Protein AF-A0A972Y0G1-F1 (afdb_monomer_lite)

pLDDT: mean 92.37, std 2.13, range [83.56, 95.19]

Secondary structure (DSSP, 8-state):
-EEEEPPP--SSPP---SS-HHHHHHHHHH-TT-EEEE---SSSSS-HHHHHTTT--

Structure (mmCIF, N/CA/C/O backbone):
data_AF-A0A972Y0G1-F1
#
_entry.id   AF-A0A972Y0G1-F1
#
loop_
_atom_site.group_PDB
_atom_site.id
_atom_site.type_symbol
_atom_site.label_atom_id
_atom_site.label_alt_id
_atom_site.label_comp_id
_atom_site.label_asym_id
_atom_site.label_entity_id
_atom_site.label_seq_id
_atom_site.pdbx_PDB_ins_code
_atom_site.Cartn_x
_atom_site.Cartn_y
_atom_site.Cartn_z
_atom_site.occupancy
_atom_site.B_iso_or_equiv
_atom_site.auth_seq_id
_atom_site.auth_comp_id
_atom_site.auth_asym_id
_atom_site.auth_atom_id
_atom_site.pdbx_PDB_model_num
ATOM 1 N N . MET A 1 1 ? -7.800 8.446 11.122 1.00 86.00 1 MET A N 1
ATOM 2 C CA . MET A 1 1 ? -6.612 9.051 10.458 1.00 86.00 1 MET A CA 1
ATOM 3 C C . MET A 1 1 ? -6.647 8.696 8.975 1.00 86.00 1 MET A C 1
ATOM 5 O O . MET A 1 1 ? -7.120 7.614 8.665 1.00 86.00 1 MET A O 1
ATOM 9 N N . LYS A 1 2 ? -6.204 9.561 8.052 1.00 90.62 2 LYS A N 1
ATOM 10 C CA . LYS A 1 2 ? -6.226 9.247 6.609 1.00 90.62 2 LYS A CA 1
ATOM 11 C C . LYS A 1 2 ? -4.826 9.347 6.011 1.00 90.62 2 LYS A C 1
ATOM 13 O O . LYS A 1 2 ? -4.167 10.369 6.169 1.00 90.62 2 LYS A O 1
ATOM 18 N N . PHE A 1 3 ? -4.406 8.296 5.323 1.00 92.44 3 PHE A N 1
ATOM 19 C CA . PHE A 1 3 ? -3.133 8.190 4.625 1.00 92.44 3 PHE A CA 1
ATOM 20 C C . PHE A 1 3 ? -3.376 8.120 3.119 1.00 92.44 3 PHE A C 1
ATOM 22 O O . PHE A 1 3 ? -4.383 7.577 2.664 1.00 92.44 3 PHE A O 1
ATOM 29 N N . ALA A 1 4 ? -2.438 8.660 2.347 1.00 93.25 4 ALA A N 1
ATOM 30 C CA . ALA A 1 4 ? -2.462 8.580 0.896 1.00 93.25 4 ALA A CA 1
ATOM 31 C C . ALA A 1 4 ? -1.100 8.112 0.375 1.00 93.25 4 ALA A C 1
ATOM 33 O O . ALA A 1 4 ? -0.067 8.665 0.756 1.00 93.25 4 ALA A O 1
ATOM 34 N N . VAL A 1 5 ? -1.104 7.110 -0.501 1.00 93.06 5 VAL A N 1
ATOM 35 C CA . VAL A 1 5 ? 0.071 6.690 -1.272 1.00 93.06 5 VAL A CA 1
ATOM 36 C C . VAL A 1 5 ? -0.019 7.367 -2.635 1.00 93.06 5 VAL A C 1
ATOM 38 O O . VAL A 1 5 ? -0.797 6.954 -3.490 1.00 93.06 5 VAL A O 1
ATOM 41 N N . ILE A 1 6 ? 0.750 8.438 -2.817 1.00 93.19 6 ILE A N 1
ATOM 42 C CA . ILE A 1 6 ? 0.738 9.246 -4.043 1.00 93.19 6 ILE A CA 1
ATOM 43 C C . ILE A 1 6 ? 1.715 8.707 -5.090 1.00 93.19 6 ILE A C 1
ATOM 45 O O . ILE A 1 6 ? 2.659 7.977 -4.768 1.00 93.19 6 ILE A O 1
ATOM 49 N N . LYS A 1 7 ? 1.508 9.071 -6.357 1.00 91.81 7 LYS A N 1
ATOM 50 C CA . LYS A 1 7 ? 2.465 8.746 -7.420 1.00 91.81 7 LYS A CA 1
ATOM 51 C C . LYS A 1 7 ? 3.744 9.582 -7.290 1.00 91.81 7 LYS A C 1
ATOM 53 O O . LYS A 1 7 ? 3.692 10.764 -6.942 1.00 91.81 7 LYS A O 1
ATOM 58 N N . GLU A 1 8 ? 4.888 8.978 -7.612 1.00 92.69 8 GLU A N 1
ATOM 59 C CA . GLU A 1 8 ? 6.176 9.679 -7.654 1.00 92.69 8 GLU A CA 1
ATOM 60 C C . GLU A 1 8 ? 6.205 10.689 -8.812 1.00 92.69 8 GLU A C 1
ATOM 62 O O . GLU A 1 8 ? 5.625 10.469 -9.877 1.00 92.69 8 GLU A O 1
ATOM 67 N N . ARG A 1 9 ? 6.869 11.824 -8.585 1.00 92.06 9 ARG A N 1
ATOM 68 C CA . ARG A 1 9 ? 6.967 12.945 -9.531 1.00 92.06 9 ARG A CA 1
ATOM 69 C C . ARG A 1 9 ? 8.410 13.364 -9.825 1.00 92.06 9 ARG A C 1
ATOM 71 O O . ARG A 1 9 ? 8.620 14.220 -10.681 1.00 92.06 9 ARG A O 1
ATOM 78 N N . LYS A 1 10 ? 9.400 12.800 -9.127 1.00 92.06 10 LYS A N 1
ATOM 79 C CA . LYS A 1 10 ? 10.828 13.038 -9.377 1.00 92.06 10 LYS A CA 1
ATOM 80 C C . LYS A 1 10 ? 11.275 12.495 -10.735 1.00 92.06 10 LYS A C 1
ATOM 82 O O . LYS A 1 10 ? 10.711 11.538 -11.258 1.00 92.06 10 LYS A O 1
ATOM 87 N N . ASN A 1 11 ? 12.332 13.106 -11.273 1.00 89.88 11 ASN A N 1
ATOM 88 C CA . ASN A 1 11 ? 12.994 12.688 -12.504 1.00 89.88 11 ASN A CA 1
ATOM 89 C C . ASN A 1 11 ? 14.526 12.651 -12.285 1.00 89.88 11 ASN A C 1
ATOM 91 O O . ASN A 1 11 ? 15.093 13.702 -11.980 1.00 89.88 11 ASN A O 1
ATOM 95 N N . PRO A 1 12 ? 15.204 11.492 -12.411 1.00 88.69 12 PRO A N 1
ATOM 96 C CA . PRO A 1 12 ? 14.637 10.188 -12.756 1.00 88.69 12 PRO A CA 1
ATOM 97 C C . PRO A 1 12 ? 13.685 9.655 -11.667 1.00 88.69 12 PRO A C 1
ATOM 99 O O . PRO A 1 12 ? 13.848 9.993 -10.491 1.00 88.69 12 PRO A O 1
ATOM 102 N N . PRO A 1 13 ? 12.668 8.863 -12.049 1.00 90.44 13 PRO A N 1
ATOM 103 C CA . PRO A 1 13 ? 11.644 8.392 -11.125 1.00 90.44 13 PRO A CA 1
ATOM 104 C C . PRO A 1 13 ? 12.184 7.382 -10.109 1.00 90.44 13 PRO A C 1
ATOM 106 O O . PRO A 1 13 ? 12.887 6.436 -10.470 1.00 90.44 13 PRO A O 1
ATOM 109 N N . ASP A 1 14 ? 11.784 7.541 -8.846 1.00 92.19 14 ASP A N 1
ATOM 110 C CA . ASP A 1 14 ? 11.963 6.523 -7.810 1.00 92.19 14 ASP A CA 1
ATOM 111 C C . ASP A 1 14 ? 10.803 5.519 -7.877 1.00 92.19 14 ASP A C 1
ATOM 113 O O . ASP A 1 14 ? 9.631 5.892 -7.910 1.00 92.19 14 ASP A O 1
ATOM 117 N N . ARG A 1 15 ? 11.126 4.225 -7.926 1.00 92.50 15 ARG A N 1
ATOM 118 C CA . ARG A 1 15 ? 10.122 3.152 -8.019 1.00 92.50 15 ARG A CA 1
ATOM 119 C C . ARG A 1 15 ? 9.673 2.637 -6.654 1.00 92.50 15 ARG A C 1
ATOM 121 O O . ARG A 1 15 ? 8.766 1.805 -6.592 1.00 92.50 15 ARG A O 1
ATOM 128 N N . ARG A 1 16 ? 10.320 3.069 -5.569 1.00 93.50 16 ARG A N 1
ATOM 129 C CA . ARG A 1 16 ? 9.979 2.649 -4.208 1.00 93.50 16 ARG A CA 1
ATOM 130 C C . ARG A 1 16 ? 8.620 3.206 -3.795 1.00 93.50 16 ARG A C 1
ATOM 132 O O . ARG A 1 16 ? 8.140 4.206 -4.318 1.00 93.50 16 ARG A O 1
ATOM 139 N N . VAL A 1 17 ? 8.010 2.543 -2.823 1.00 92.19 17 VAL A N 1
ATOM 140 C CA . VAL A 1 17 ? 6.737 2.947 -2.223 1.00 92.19 17 VAL A CA 1
ATOM 141 C C . VAL A 1 17 ? 6.905 3.044 -0.714 1.00 92.19 17 VAL A C 1
ATOM 143 O O . VAL A 1 17 ? 7.720 2.331 -0.132 1.00 92.19 17 VAL A O 1
ATOM 146 N N . VAL A 1 18 ? 6.133 3.925 -0.081 1.00 92.00 18 VAL A N 1
ATOM 147 C CA . VAL A 1 18 ? 6.158 4.100 1.380 1.00 92.00 18 VAL A CA 1
ATOM 148 C C . VAL A 1 18 ? 5.504 2.915 2.094 1.00 92.00 18 VAL A C 1
ATOM 150 O O . VAL A 1 18 ? 6.002 2.472 3.123 1.00 92.00 18 VAL A O 1
ATOM 153 N N . PHE A 1 19 ? 4.419 2.378 1.530 1.00 93.81 19 PHE A N 1
ATOM 154 C CA . PHE A 1 19 ? 3.720 1.206 2.055 1.00 93.81 19 PHE A CA 1
ATOM 155 C C . PHE A 1 19 ? 3.540 0.160 0.961 1.00 93.81 19 PHE A C 1
ATOM 157 O O . PHE A 1 19 ? 3.075 0.475 -0.138 1.00 93.81 19 PHE A O 1
ATOM 164 N N . THR A 1 20 ? 3.888 -1.088 1.269 1.00 94.81 20 THR A N 1
ATOM 165 C CA . THR A 1 20 ? 3.551 -2.236 0.420 1.00 94.81 20 THR A CA 1
ATOM 166 C C . THR A 1 20 ? 2.062 -2.577 0.561 1.00 94.81 20 THR A C 1
ATOM 168 O O . THR A 1 20 ? 1.435 -2.188 1.553 1.00 94.81 20 THR A O 1
ATOM 171 N N . PRO A 1 21 ? 1.475 -3.324 -0.391 1.00 94.56 21 PRO A N 1
ATOM 172 C CA . PRO A 1 21 ? 0.096 -3.790 -0.273 1.00 94.56 21 PRO A CA 1
ATOM 173 C C . PRO A 1 21 ? -0.185 -4.562 1.026 1.00 94.56 21 PRO A C 1
ATOM 175 O O . PRO A 1 21 ? -1.250 -4.375 1.618 1.00 94.56 21 PRO A O 1
ATOM 178 N N . GLU A 1 22 ? 0.755 -5.387 1.514 1.00 94.44 22 GLU A N 1
ATOM 179 C CA . GLU A 1 22 ? 0.579 -6.080 2.799 1.00 94.44 22 GLU A CA 1
ATOM 180 C C . GLU A 1 22 ? 0.671 -5.123 3.988 1.00 94.44 22 GLU A C 1
ATOM 182 O O . GLU A 1 22 ? -0.132 -5.232 4.914 1.00 94.44 22 GLU A O 1
ATOM 187 N N . ALA A 1 23 ? 1.588 -4.151 3.952 1.00 94.25 23 ALA A N 1
ATOM 188 C CA . ALA A 1 23 ? 1.722 -3.161 5.017 1.00 94.25 23 ALA A CA 1
ATOM 189 C C . ALA A 1 23 ? 0.454 -2.302 5.157 1.00 94.25 23 ALA A C 1
ATOM 191 O O . ALA A 1 23 ? 0.040 -2.002 6.275 1.00 94.25 23 ALA A O 1
ATOM 192 N N . CYS A 1 24 ? -0.212 -1.956 4.048 1.00 93.81 24 CYS A N 1
ATOM 193 C CA . CYS A 1 24 ? -1.513 -1.278 4.079 1.00 93.81 24 CYS A CA 1
ATOM 194 C C . CYS A 1 24 ? -2.576 -2.116 4.814 1.00 93.81 24 CYS A C 1
ATOM 196 O O . CYS A 1 24 ? -3.325 -1.606 5.656 1.00 93.81 24 CYS A O 1
ATOM 198 N N . LYS A 1 25 ? -2.615 -3.423 4.535 1.00 93.06 25 LYS A N 1
ATOM 199 C CA . LYS A 1 25 ? -3.531 -4.365 5.190 1.00 93.06 25 LYS A CA 1
ATOM 200 C C . LYS A 1 25 ? -3.220 -4.521 6.678 1.00 93.06 25 LYS A C 1
ATOM 202 O O . LYS A 1 25 ? -4.128 -4.524 7.505 1.00 93.06 25 LYS A O 1
ATOM 207 N N . GLU A 1 26 ? -1.945 -4.617 7.037 1.00 94.00 26 GLU A N 1
ATOM 208 C CA . GLU A 1 26 ? -1.516 -4.693 8.433 1.00 94.00 26 GLU A CA 1
ATOM 209 C C . GLU A 1 26 ? -1.854 -3.404 9.196 1.00 94.00 26 GLU A C 1
ATOM 211 O O . GLU A 1 26 ? -2.368 -3.471 10.312 1.00 94.00 26 GLU A O 1
ATOM 216 N N . LEU A 1 27 ? -1.634 -2.235 8.585 1.00 92.69 27 LEU A N 1
ATOM 217 C CA . LEU A 1 27 ? -1.933 -0.939 9.194 1.00 92.69 27 LEU A CA 1
ATOM 218 C C . LEU A 1 27 ? -3.427 -0.797 9.493 1.00 92.69 27 LEU A C 1
ATOM 220 O O . LEU A 1 27 ? -3.786 -0.452 10.611 1.00 92.69 27 LEU A O 1
ATOM 224 N N . THR A 1 28 ? -4.291 -1.106 8.526 1.00 91.06 28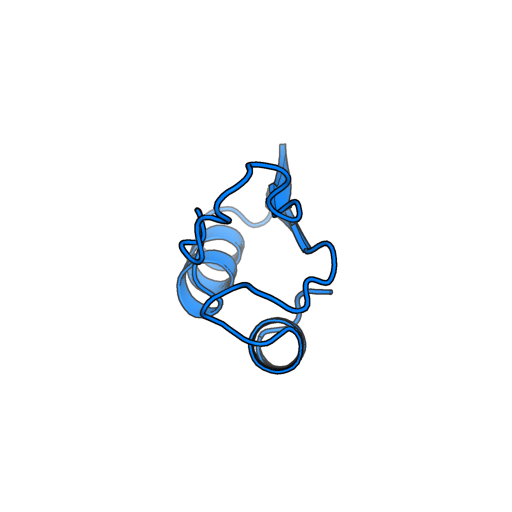 THR A N 1
ATOM 225 C CA . THR A 1 28 ? -5.753 -1.070 8.729 1.00 91.06 28 THR A CA 1
ATOM 226 C C . THR A 1 28 ? -6.248 -2.127 9.714 1.00 91.06 28 THR A C 1
ATOM 228 O O . THR A 1 28 ? -7.218 -1.886 10.426 1.00 91.06 28 THR A O 1
ATOM 231 N N . SER A 1 29 ? -5.560 -3.268 9.822 1.00 92.12 29 SER A N 1
ATOM 232 C CA . SER A 1 29 ? -5.874 -4.283 10.837 1.00 92.12 29 SER A CA 1
ATOM 233 C C . SER A 1 29 ? -5.499 -3.825 12.251 1.00 92.12 29 SER A C 1
ATOM 235 O O . SER A 1 29 ? -6.226 -4.107 13.200 1.00 92.12 29 SER A O 1
ATOM 237 N N . LYS A 1 30 ? -4.366 -3.125 12.408 1.00 95.19 30 LYS A N 1
ATOM 238 C CA . LYS A 1 30 ? -3.897 -2.601 13.704 1.00 95.19 30 LYS A CA 1
ATOM 239 C C . LYS A 1 30 ? -4.605 -1.315 14.126 1.00 95.19 30 LYS A C 1
ATOM 241 O O . LYS A 1 30 ? -4.775 -1.090 15.319 1.00 95.19 30 LYS A O 1
ATOM 246 N N . PHE A 1 31 ? -4.996 -0.489 13.160 1.00 94.25 31 PHE A N 1
ATOM 247 C CA . PHE A 1 31 ? -5.634 0.809 13.367 1.00 94.25 31 PHE A CA 1
ATOM 248 C C . PHE A 1 31 ? -6.915 0.881 12.524 1.00 94.25 31 PHE A C 1
ATOM 250 O O . PHE A 1 31 ? -6.881 1.391 11.402 1.00 94.25 31 PHE A O 1
ATOM 257 N N . PRO A 1 32 ? -8.050 0.373 13.033 1.00 91.12 32 PRO A N 1
ATOM 258 C CA . PRO A 1 32 ? -9.309 0.325 12.284 1.00 91.12 32 PRO A CA 1
ATOM 259 C C . PRO A 1 32 ? -9.840 1.705 11.865 1.00 91.12 32 PRO A C 1
ATOM 261 O O . PRO A 1 32 ? -10.543 1.831 10.867 1.00 91.12 32 PRO A O 1
ATOM 264 N N . GLU A 1 33 ? -9.494 2.764 12.600 1.00 93.12 33 GLU A N 1
ATOM 265 C CA . GLU A 1 33 ? -9.818 4.154 12.269 1.00 93.12 33 GLU A CA 1
ATOM 266 C C . GLU A 1 33 ? -8.886 4.782 11.214 1.00 93.12 33 GLU A C 1
ATOM 268 O O . GLU A 1 33 ? -9.056 5.954 10.840 1.00 93.12 33 GLU A O 1
ATOM 273 N N . ALA A 1 34 ? -7.862 4.052 10.761 1.00 91.88 34 ALA A N 1
ATOM 274 C CA . ALA A 1 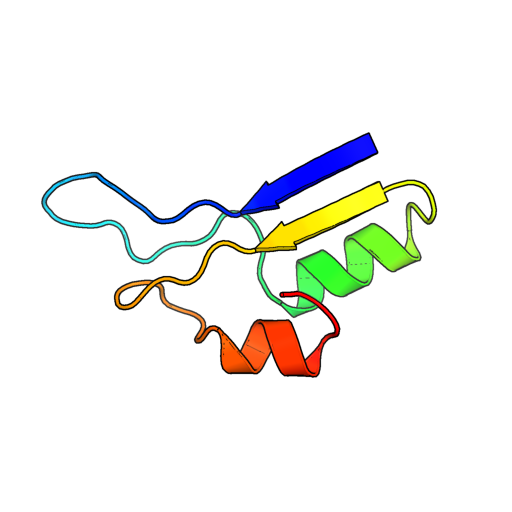34 ? -6.992 4.470 9.675 1.00 91.88 34 ALA A CA 1
ATOM 275 C C . ALA A 1 34 ? -7.612 4.108 8.318 1.00 91.8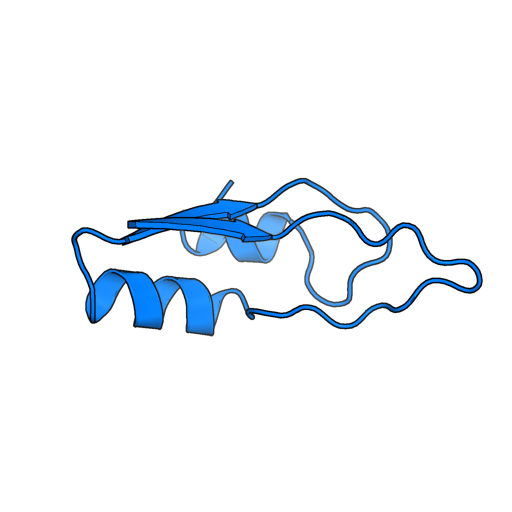8 34 ALA A C 1
ATOM 277 O O . ALA A 1 34 ? -7.959 2.964 8.051 1.00 91.88 34 ALA A O 1
ATOM 278 N N . SER A 1 35 ? -7.702 5.090 7.425 1.00 90.75 35 SER A N 1
ATOM 279 C CA . SER A 1 35 ? -8.088 4.898 6.026 1.00 90.75 35 SER A CA 1
ATOM 280 C C . SER A 1 35 ? -6.878 5.152 5.135 1.00 90.75 35 SER A C 1
ATOM 282 O O . SER A 1 35 ? -6.136 6.108 5.368 1.00 90.75 35 SER A O 1
ATOM 284 N N . ILE A 1 36 ? -6.673 4.309 4.126 1.00 94.06 36 ILE A N 1
ATOM 285 C CA . ILE A 1 36 ? -5.579 4.434 3.159 1.00 94.06 36 ILE A CA 1
ATOM 286 C C . ILE A 1 36 ? -6.188 4.557 1.768 1.00 94.06 36 ILE A C 1
ATOM 288 O O . ILE A 1 36 ? -7.081 3.790 1.418 1.00 94.06 36 ILE A O 1
ATOM 292 N N . GLN A 1 37 ? -5.686 5.507 0.986 1.00 93.88 37 GLN A N 1
ATOM 293 C CA . GLN A 1 37 ? -6.057 5.695 -0.413 1.00 93.88 37 GLN A CA 1
ATOM 294 C C . GLN A 1 37 ? -4.806 5.628 -1.291 1.00 93.88 37 GLN A C 1
ATOM 296 O O . GLN A 1 37 ? -3.776 6.207 -0.931 1.00 93.88 37 GLN A O 1
ATOM 301 N N . VAL A 1 38 ? -4.870 4.922 -2.417 1.00 94.38 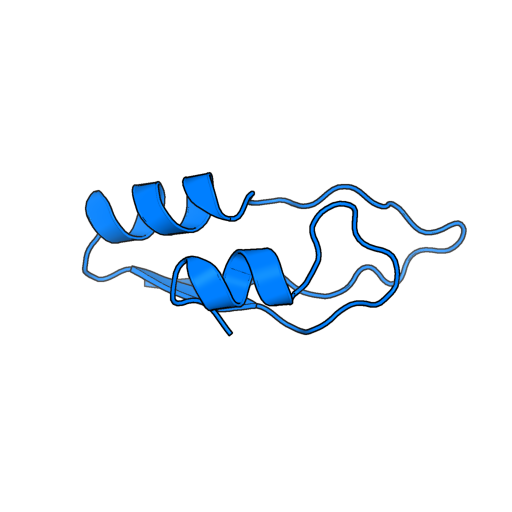38 VAL A N 1
ATOM 302 C CA . VAL A 1 38 ? -3.699 4.681 -3.273 1.00 94.38 38 VAL A CA 1
ATOM 303 C C . VAL A 1 38 ? -3.936 5.309 -4.641 1.00 94.38 38 VAL A C 1
ATOM 305 O O . VAL A 1 38 ? -4.768 4.858 -5.408 1.00 94.38 38 VAL A O 1
ATOM 308 N N . GLU A 1 39 ? -3.188 6.359 -4.977 1.00 94.31 39 GLU A N 1
ATOM 309 C CA . GLU A 1 39 ? -3.232 6.951 -6.320 1.00 94.31 39 GLU A CA 1
ATOM 310 C C . GLU A 1 39 ? -2.586 5.985 -7.317 1.00 94.31 39 GLU A C 1
ATOM 312 O O . GLU A 1 39 ? -1.521 5.458 -7.015 1.00 94.31 39 GLU A O 1
ATOM 317 N N . GLN A 1 40 ? -3.162 5.770 -8.500 1.00 93.12 40 GLN A N 1
ATOM 318 C CA . GLN A 1 40 ? -2.578 4.906 -9.538 1.00 93.12 40 GLN A CA 1
ATOM 319 C C . GLN A 1 40 ? -1.206 5.399 -10.033 1.00 93.12 40 GLN A C 1
ATOM 321 O O . GLN A 1 40 ? -0.922 6.603 -10.039 1.00 93.12 40 GLN A O 1
ATOM 326 N N . SER A 1 41 ? -0.330 4.477 -10.444 1.00 92.81 41 SER A N 1
ATOM 327 C CA . SER A 1 41 ? 1.003 4.827 -10.958 1.00 92.81 41 SER A CA 1
ATOM 328 C C . SER A 1 41 ? 1.593 3.765 -11.881 1.00 92.81 41 SER A C 1
ATOM 330 O O . SER A 1 41 ? 1.683 2.593 -11.527 1.00 92.81 41 SER A O 1
ATOM 332 N N . ASP A 1 42 ? 2.132 4.218 -1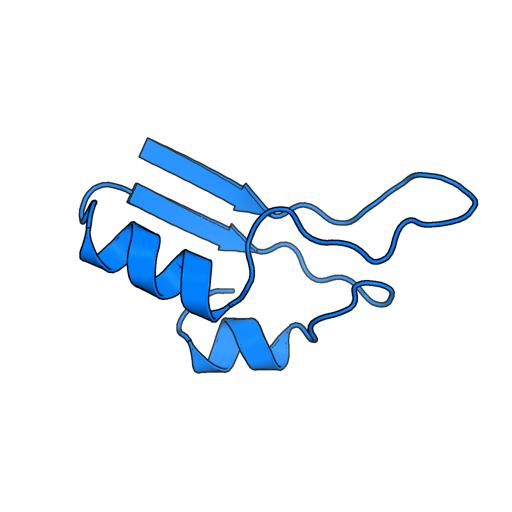3.012 1.00 90.88 42 ASP A N 1
ATOM 333 C CA . ASP A 1 42 ? 2.678 3.352 -14.066 1.00 90.88 42 ASP A CA 1
ATOM 334 C C . ASP A 1 42 ? 4.117 2.871 -13.798 1.00 90.88 42 ASP A C 1
ATOM 336 O O . ASP A 1 42 ? 4.617 1.965 -14.463 1.00 90.88 42 ASP A O 1
ATOM 340 N N . ILE A 1 43 ? 4.822 3.504 -12.852 1.00 90.75 43 ILE A N 1
ATOM 341 C CA . ILE A 1 43 ? 6.280 3.351 -12.666 1.00 90.75 43 ILE A CA 1
ATOM 342 C C . ILE A 1 43 ? 6.686 2.712 -11.334 1.00 90.75 43 ILE A C 1
ATOM 344 O O . ILE A 1 43 ? 7.858 2.373 -11.147 1.00 90.75 43 ILE A O 1
ATOM 348 N N . ARG A 1 44 ? 5.753 2.585 -10.386 1.00 91.50 44 ARG A N 1
ATOM 349 C CA . ARG A 1 44 ? 6.034 2.046 -9.046 1.00 91.50 44 ARG A CA 1
ATOM 350 C C . ARG A 1 44 ? 6.337 0.548 -9.090 1.00 91.50 44 ARG A C 1
ATOM 352 O O . ARG A 1 44 ? 5.939 -0.157 -10.010 1.00 91.50 44 ARG A O 1
ATOM 359 N N . PHE A 1 45 ? 7.024 0.057 -8.062 1.00 93.44 45 PHE A N 1
ATOM 360 C CA . PHE A 1 45 ? 7.422 -1.348 -7.969 1.00 93.44 45 PHE A CA 1
ATOM 361 C C . PHE A 1 45 ? 6.230 -2.316 -7.854 1.00 93.44 45 PHE A C 1
ATOM 363 O O . PHE A 1 45 ? 6.234 -3.363 -8.495 1.00 93.44 45 PHE A O 1
ATOM 370 N N . PHE A 1 46 ? 5.212 -1.967 -7.060 1.00 93.69 46 PHE A N 1
ATOM 371 C CA . PHE A 1 46 ? 3.997 -2.771 -6.888 1.00 93.69 46 PHE A CA 1
ATOM 372 C C . PHE A 1 46 ? 2.883 -2.253 -7.790 1.00 93.69 46 PHE A C 1
ATOM 374 O O . PHE A 1 46 ? 2.566 -1.069 -7.738 1.00 93.69 46 PHE A O 1
ATOM 381 N N . LYS A 1 47 ? 2.266 -3.127 -8.585 1.00 93.44 47 LYS A N 1
ATOM 382 C CA . LYS A 1 47 ? 1.169 -2.748 -9.484 1.00 93.44 47 LYS A CA 1
ATOM 383 C C . LYS A 1 47 ? -0.080 -2.354 -8.700 1.00 93.44 47 LYS A C 1
ATOM 385 O O . LYS A 1 47 ? -0.338 -2.895 -7.626 1.00 93.44 47 LYS A O 1
ATOM 390 N N . ASP A 1 48 ? -0.907 -1.501 -9.292 1.00 93.38 48 ASP A N 1
ATOM 391 C CA . ASP A 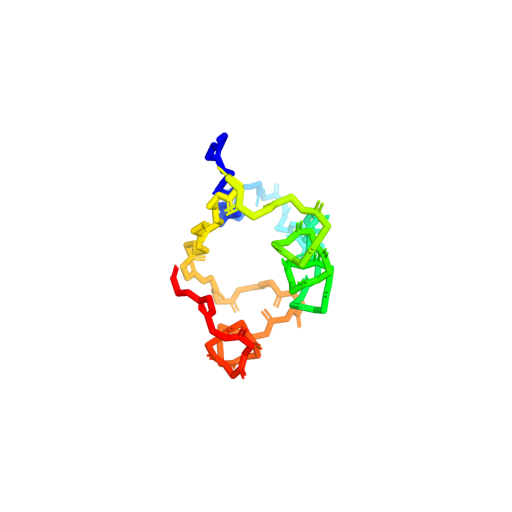1 48 ? -2.176 -1.068 -8.693 1.00 93.38 48 ASP A CA 1
ATOM 392 C C . ASP A 1 48 ? -3.122 -2.250 -8.410 1.00 93.38 48 ASP A C 1
ATOM 394 O O . ASP A 1 48 ? -3.781 -2.285 -7.376 1.00 93.38 48 ASP A O 1
ATOM 398 N N . GLU A 1 49 ? -3.093 -3.290 -9.250 1.00 94.19 49 GLU A N 1
ATOM 399 C CA . GLU A 1 49 ? -3.818 -4.552 -9.026 1.00 94.19 49 GLU A CA 1
ATOM 400 C C . GLU A 1 49 ? -3.449 -5.227 -7.696 1.00 94.19 49 GLU A C 1
ATOM 402 O O . GLU A 1 49 ? -4.296 -5.845 -7.055 1.00 94.19 49 GLU A O 1
ATOM 407 N N . GLN A 1 50 ? -2.195 -5.108 -7.246 1.00 94.69 50 GLN A N 1
ATOM 408 C CA . GLN A 1 50 ? -1.760 -5.708 -5.984 1.00 94.69 50 GLN A CA 1
ATOM 409 C C . GLN A 1 50 ? -2.376 -4.992 -4.779 1.00 94.69 50 GLN A C 1
ATOM 411 O O . GLN A 1 50 ? -2.693 -5.651 -3.793 1.00 94.69 50 GLN A O 1
ATOM 416 N N . TYR A 1 51 ? -2.574 -3.674 -4.868 1.00 94.81 51 TYR A N 1
ATOM 417 C CA . TYR A 1 51 ? -3.307 -2.905 -3.860 1.00 94.81 51 TYR A CA 1
ATOM 418 C C . TYR A 1 51 ? -4.811 -3.197 -3.930 1.00 94.81 51 TYR A C 1
ATOM 420 O O . TYR A 1 51 ? -5.437 -3.431 -2.896 1.00 94.81 51 TYR A O 1
ATOM 428 N N . ALA A 1 52 ? -5.378 -3.285 -5.136 1.00 93.25 52 ALA A N 1
ATOM 429 C CA . ALA A 1 52 ? -6.793 -3.602 -5.323 1.00 93.25 52 ALA A CA 1
ATOM 430 C C . ALA A 1 52 ? -7.149 -4.980 -4.738 1.00 93.25 52 ALA A C 1
ATOM 432 O O . ALA A 1 52 ? -8.143 -5.116 -4.025 1.00 93.25 52 ALA A O 1
ATOM 433 N N . ASN A 1 53 ? -6.287 -5.981 -4.943 1.00 93.31 53 ASN A N 1
ATOM 434 C CA . ASN A 1 53 ? -6.446 -7.326 -4.380 1.00 93.31 53 ASN A CA 1
ATOM 435 C C . ASN A 1 53 ? -6.393 -7.356 -2.843 1.00 93.31 53 ASN A C 1
ATOM 437 O O . ASN A 1 53 ? -6.913 -8.289 -2.231 1.00 93.31 53 ASN A O 1
ATOM 441 N N . THR A 1 54 ? -5.776 -6.358 -2.204 1.00 90.00 54 THR A N 1
ATOM 442 C CA . THR A 1 54 ? -5.766 -6.214 -0.742 1.00 90.00 54 THR A CA 1
ATOM 443 C C . THR A 1 54 ? -6.861 -5.282 -0.217 1.00 90.00 54 THR A C 1
ATOM 445 O O . THR A 1 54 ? -6.965 -5.114 0.997 1.00 90.00 54 THR A O 1
ATOM 448 N N . GLY A 1 55 ? -7.721 -4.756 -1.097 1.00 88.81 55 GLY A N 1
ATOM 449 C CA . GLY A 1 55 ? -8.864 -3.908 -0.751 1.00 88.81 55 GLY A CA 1
ATOM 450 C C . GLY A 1 55 ? -8.579 -2.404 -0.787 1.00 88.81 55 GLY A C 1
ATOM 451 O O . GLY A 1 55 ? -9.373 -1.636 -0.247 1.00 88.81 55 GLY A O 1
ATOM 452 N N . PHE A 1 56 ? -7.468 -1.978 -1.398 1.00 89.62 56 PHE A N 1
ATOM 453 C CA . PHE A 1 56 ? -7.073 -0.571 -1.502 1.00 89.62 56 PHE A CA 1
ATOM 454 C C . PHE A 1 56 ? -7.092 -0.089 -2.952 1.00 89.62 56 PHE A C 1
ATOM 456 O O . PHE A 1 56 ? -6.532 -0.736 -3.834 1.00 89.62 56 PHE A O 1
ATOM 463 N N . THR A 1 57 ? -7.694 1.076 -3.185 1.00 83.56 57 THR A N 1
ATOM 464 C CA . THR A 1 57 ? -7.796 1.730 -4.500 1.00 83.56 57 THR A CA 1
ATOM 465 C C . THR A 1 57 ? -7.633 3.242 -4.394 1.00 83.56 57 THR A C 1
ATOM 467 O O . THR A 1 57 ? -7.567 3.770 -3.254 1.00 83.56 57 THR A O 1
#

Radius of gyration: 11.38 Å; chains: 1; bounding box: 24×20×28 Å

Foldseek 3Di:
DEEEWDEFDDVVTDQETPADLVRQLVCCVVPVVYHYEYDAYDRHPDHPVSNVVSVHD

Sequence (57 aa):
MKFAVIKERKNPPDRRVVFTPEACKELTSKFPEASIQVEQSDIRFFKDEQYANTGFT